Protein AF-A0A099KA81-F1 (afdb_monomer_lite)

Sequence (143 aa):
MAYQSEQELEDNLVAQLAKKVDGKQLFEKVNITDVESLRANLKQQLSKLNGFEISDNELKQIRNALAKGNVFDKAKILRDRLQINKDDGTAGYIRFIDSDVDKNHFQVTQQVTVEGRYKNRYDVTILVNGLPLVQIELKRRGL

pLDDT: mean 88.77, std 12.77, range [39.62, 98.44]

Secondary structure (DSSP, 8-state):
-----HHHHHHHHHHHHTSEETTEE-EEE----SHHHHHHHHHHHHHHHHTSPPPHHHHHHHHHHHHSS-HHHHHHHHHSEEEEE-TTSSEEEEESS-SSGGGSPEEEEE--EE-SSS-EE-SEEEEETTEEEEEE----TT-

InterPro domains:
  IPR007409 Restriction endonuclease, type I, HsdR, N-terminal [PF04313] (3-141)
  IPR051268 Type I restriction enzyme R subunit [PTHR30195] (1-141)

Organism: Colwellia psychrerythraea (NCBI:txid28229)

Structure (mmCIF, N/CA/C/O backbone):
data_AF-A0A099KA81-F1
#
_entry.id   AF-A0A099KA81-F1
#
loop_
_atom_site.group_PDB
_atom_site.id
_atom_site.type_symbol
_atom_site.label_atom_id
_atom_site.label_alt_id
_atom_site.label_comp_id
_atom_site.label_asym_id
_atom_site.label_entity_id
_atom_site.label_seq_id
_atom_site.pdbx_PDB_ins_code
_atom_site.Cartn_x
_atom_site.Cartn_y
_atom_site.Cartn_z
_atom_site.occupancy
_atom_site.B_iso_or_equiv
_atom_site.auth_seq_id
_atom_site.auth_comp_id
_atom_site.auth_asym_id
_atom_site.auth_atom_id
_atom_site.pdbx_PDB_model_num
ATOM 1 N N . MET A 1 1 ? 21.647 -6.076 -31.003 1.00 51.47 1 MET A N 1
ATOM 2 C CA . MET A 1 1 ? 20.514 -5.819 -30.089 1.00 51.47 1 MET A CA 1
ATOM 3 C C . MET A 1 1 ? 20.580 -4.358 -29.688 1.00 51.47 1 MET A C 1
ATOM 5 O O . MET A 1 1 ? 21.680 -3.907 -29.394 1.00 51.47 1 MET A O 1
ATOM 9 N N . ALA A 1 2 ? 19.477 -3.613 -29.763 1.00 56.16 2 ALA A N 1
ATOM 10 C CA . ALA A 1 2 ? 19.475 -2.211 -29.346 1.00 56.16 2 ALA A CA 1
ATOM 11 C C . ALA A 1 2 ? 19.718 -2.123 -27.831 1.00 56.16 2 ALA A C 1
ATOM 13 O O . ALA A 1 2 ? 19.183 -2.936 -27.076 1.00 56.16 2 ALA A O 1
ATOM 14 N N . TYR A 1 3 ? 20.564 -1.184 -27.409 1.00 60.78 3 TYR A N 1
ATOM 15 C CA . TYR A 1 3 ? 20.781 -0.873 -25.999 1.00 60.78 3 TYR A CA 1
ATOM 16 C C . TYR A 1 3 ? 19.455 -0.395 -25.405 1.00 60.78 3 TYR A C 1
ATOM 18 O O . TYR A 1 3 ? 18.889 0.569 -25.910 1.00 60.78 3 TYR A O 1
ATOM 26 N N . GLN A 1 4 ? 18.959 -1.087 -24.381 1.00 64.88 4 GLN A N 1
ATOM 27 C CA . GLN A 1 4 ? 17.780 -0.672 -23.630 1.00 64.88 4 GLN A CA 1
ATOM 28 C C . GLN A 1 4 ? 18.233 -0.246 -22.236 1.00 64.88 4 GLN A C 1
ATOM 30 O O . GLN A 1 4 ? 18.890 -1.017 -21.527 1.00 64.88 4 GLN A O 1
ATOM 35 N N . SER A 1 5 ? 17.920 0.986 -21.860 1.00 77.81 5 SER A N 1
ATOM 36 C CA . SER A 1 5 ? 18.193 1.499 -20.518 1.00 77.81 5 SER A CA 1
ATOM 37 C C . SER A 1 5 ? 17.254 0.872 -19.476 1.00 77.81 5 SER A C 1
ATOM 39 O O . SER A 1 5 ? 16.178 0.377 -19.805 1.00 77.81 5 SER A O 1
ATOM 41 N N . GLU A 1 6 ? 17.646 0.910 -18.199 1.00 80.25 6 GLU A N 1
ATOM 42 C CA . GLU A 1 6 ? 16.788 0.465 -17.081 1.00 80.25 6 GLU A CA 1
ATOM 43 C C . GLU A 1 6 ? 15.494 1.285 -17.034 1.00 80.25 6 GLU A C 1
ATOM 45 O O . GLU A 1 6 ? 14.416 0.720 -16.883 1.00 80.25 6 GLU A O 1
ATOM 50 N N . GLN A 1 7 ? 15.579 2.590 -17.321 1.00 82.19 7 GLN A N 1
ATOM 51 C CA . GLN A 1 7 ? 14.408 3.462 -17.396 1.00 82.19 7 GLN A CA 1
ATOM 52 C C . GLN A 1 7 ? 13.424 3.036 -18.492 1.00 82.19 7 GLN A C 1
ATOM 54 O O . GLN A 1 7 ? 12.219 3.010 -18.268 1.00 82.19 7 GLN A O 1
ATOM 59 N N . GLU A 1 8 ? 13.918 2.655 -19.670 1.00 85.56 8 GLU A N 1
ATOM 60 C CA . GLU A 1 8 ? 13.051 2.146 -20.736 1.00 85.56 8 GLU A CA 1
ATOM 61 C C . GLU A 1 8 ? 12.422 0.797 -20.363 1.00 85.56 8 GLU A C 1
ATOM 63 O O . GLU A 1 8 ? 11.310 0.506 -20.799 1.00 85.56 8 GLU A O 1
ATOM 68 N N . LEU A 1 9 ? 13.103 -0.053 -19.585 1.00 86.88 9 LEU A N 1
ATOM 69 C CA . LEU A 1 9 ? 12.511 -1.294 -19.069 1.00 86.88 9 LEU A CA 1
ATOM 70 C C . LEU A 1 9 ? 11.386 -0.993 -18.065 1.00 86.88 9 LEU A C 1
ATOM 72 O O . LEU A 1 9 ? 10.315 -1.593 -18.173 1.00 86.88 9 LEU A O 1
ATOM 76 N N . GLU A 1 10 ? 11.608 -0.053 -17.142 1.00 88.19 10 GLU A N 1
ATOM 77 C CA . GLU A 1 10 ? 10.606 0.423 -16.177 1.00 88.19 10 GLU A CA 1
ATOM 78 C C . GLU A 1 10 ? 9.361 0.958 -16.889 1.00 88.19 10 GLU A C 1
ATOM 80 O O . GLU A 1 10 ? 8.251 0.468 -16.662 1.00 88.19 10 GLU A O 1
ATOM 85 N N . ASP A 1 11 ? 9.550 1.915 -17.800 1.00 89.56 11 ASP A N 1
ATOM 86 C CA . ASP A 1 11 ? 8.458 2.600 -18.492 1.00 89.56 11 ASP A CA 1
ATOM 87 C C . ASP A 1 11 ? 7.604 1.610 -19.297 1.00 89.56 11 ASP A C 1
ATOM 89 O O . ASP A 1 11 ? 6.370 1.676 -19.280 1.00 89.56 11 ASP A O 1
ATOM 93 N N . ASN A 1 12 ? 8.254 0.646 -19.959 1.00 91.69 12 ASN A N 1
ATOM 94 C CA . ASN A 1 12 ? 7.571 -0.410 -20.698 1.00 91.69 12 ASN A CA 1
ATOM 95 C C . ASN A 1 12 ? 6.793 -1.354 -19.777 1.00 91.69 12 ASN A C 1
ATOM 97 O O . ASN A 1 12 ? 5.666 -1.724 -20.111 1.00 91.69 12 ASN A O 1
ATOM 101 N N . LEU A 1 13 ? 7.358 -1.742 -18.630 1.00 92.75 13 LEU A N 1
ATOM 102 C CA . LEU A 1 13 ? 6.669 -2.600 -17.666 1.00 92.75 13 LEU A CA 1
ATOM 103 C C . LEU A 1 13 ? 5.428 -1.902 -17.097 1.00 92.75 13 LEU A C 1
ATOM 105 O O . LEU A 1 13 ? 4.345 -2.491 -17.067 1.00 92.75 13 LEU A O 1
ATOM 109 N N . VAL A 1 14 ? 5.554 -0.633 -16.705 1.00 93.19 14 VAL A N 1
ATOM 110 C CA . VAL A 1 14 ? 4.427 0.160 -16.197 1.00 93.19 14 VAL A CA 1
ATOM 111 C C . VAL A 1 14 ? 3.350 0.333 -17.268 1.00 93.19 14 VAL A C 1
ATOM 113 O O . VAL A 1 14 ? 2.164 0.164 -16.975 1.00 93.19 14 VAL A O 1
ATOM 116 N N . ALA A 1 15 ? 3.733 0.611 -18.517 1.00 93.38 15 ALA A N 1
ATOM 117 C CA . ALA A 1 15 ? 2.788 0.712 -19.628 1.00 93.38 15 ALA A CA 1
ATOM 118 C C . ALA A 1 15 ? 2.057 -0.614 -19.901 1.00 93.38 15 ALA A C 1
ATOM 120 O O . ALA A 1 15 ? 0.858 -0.604 -20.184 1.00 93.38 15 ALA A O 1
ATOM 121 N N . GLN A 1 16 ? 2.751 -1.751 -19.793 1.00 94.25 16 GLN A N 1
ATOM 122 C CA . GLN A 1 16 ? 2.147 -3.075 -19.956 1.00 94.25 16 GLN A CA 1
ATOM 123 C C . GLN A 1 16 ? 1.149 -3.391 -18.840 1.00 94.25 16 GLN A C 1
ATOM 125 O O . GLN A 1 16 ? 0.037 -3.822 -19.141 1.00 94.25 16 GLN A O 1
ATOM 130 N N . LEU A 1 17 ? 1.502 -3.136 -17.577 1.00 94.62 17 LEU A N 1
ATOM 131 C CA . LEU A 1 17 ? 0.615 -3.368 -16.430 1.00 94.62 17 LEU A CA 1
ATOM 132 C C . LEU A 1 17 ? -0.628 -2.469 -16.470 1.00 94.62 17 LEU A C 1
ATOM 134 O O . LEU A 1 17 ? -1.733 -2.922 -16.175 1.00 94.62 17 LEU A O 1
ATOM 138 N N . ALA A 1 18 ? -0.466 -1.208 -16.875 1.00 94.06 18 ALA A N 1
ATOM 139 C CA . ALA A 1 18 ? -1.566 -0.249 -16.972 1.00 94.06 18 ALA A CA 1
ATOM 140 C C . ALA A 1 18 ? -2.467 -0.459 -18.204 1.00 94.06 18 ALA A C 1
ATOM 142 O O . ALA A 1 18 ? -3.500 0.207 -18.340 1.00 94.06 18 ALA A O 1
ATOM 143 N N . LYS A 1 19 ? -2.095 -1.360 -19.121 1.00 94.00 19 LYS A N 1
ATOM 144 C CA . LYS A 1 19 ? -2.877 -1.649 -20.322 1.00 94.00 19 LYS A CA 1
ATOM 145 C C . LYS A 1 19 ? -4.196 -2.328 -19.950 1.00 94.00 19 LYS A C 1
ATOM 147 O O . LYS A 1 19 ? -4.262 -3.172 -19.061 1.00 94.00 19 LYS A O 1
ATOM 152 N N . LYS A 1 20 ? -5.261 -1.993 -20.682 1.00 90.62 20 LYS A N 1
ATOM 153 C CA . LYS A 1 20 ? -6.539 -2.698 -20.557 1.00 90.62 20 LYS A CA 1
ATOM 154 C C . LYS A 1 20 ? -6.439 -4.105 -21.146 1.00 90.62 20 LYS A C 1
ATOM 156 O O . LYS A 1 20 ? -5.974 -4.267 -22.276 1.00 90.62 20 LYS A O 1
ATOM 161 N N . VAL A 1 21 ? -6.934 -5.086 -20.403 1.00 87.19 21 VAL A N 1
ATOM 162 C CA . VAL A 1 21 ? -7.117 -6.477 -20.835 1.00 87.19 21 VAL A CA 1
ATOM 163 C C . VAL A 1 21 ? -8.619 -6.746 -20.812 1.00 87.19 21 VAL A C 1
ATOM 165 O O . VAL A 1 21 ? -9.281 -6.437 -19.824 1.00 87.19 21 VAL A O 1
ATOM 168 N N . ASP A 1 22 ? -9.180 -7.201 -21.933 1.00 89.00 22 ASP A N 1
ATOM 169 C CA . ASP A 1 22 ? -10.625 -7.445 -22.096 1.00 89.00 22 ASP A CA 1
ATOM 170 C C . ASP A 1 22 ? -11.510 -6.249 -21.689 1.00 89.00 22 ASP A C 1
ATOM 172 O O . ASP A 1 22 ? -12.559 -6.378 -21.060 1.00 89.00 22 ASP A O 1
ATOM 176 N N . GLY A 1 23 ? -11.049 -5.036 -22.017 1.00 85.56 23 GLY A N 1
ATOM 177 C CA . GLY A 1 23 ? -11.736 -3.778 -21.705 1.00 85.56 23 GLY A CA 1
ATOM 178 C C . GLY A 1 23 ? -11.596 -3.298 -20.254 1.00 85.56 23 GLY A C 1
ATOM 179 O O . GLY A 1 23 ? -11.970 -2.159 -19.963 1.00 85.56 23 GLY A O 1
ATOM 180 N N . LYS A 1 24 ? -11.003 -4.100 -19.362 1.00 85.25 24 LYS A N 1
ATOM 181 C CA . LYS A 1 24 ? -10.786 -3.767 -17.949 1.00 85.25 24 LYS A CA 1
ATOM 182 C C . LYS A 1 24 ? -9.352 -3.308 -17.705 1.00 85.25 24 LYS A C 1
ATOM 184 O O . LYS A 1 24 ? -8.402 -3.894 -18.215 1.00 85.25 24 LYS A O 1
ATOM 189 N N . GLN A 1 25 ? -9.191 -2.248 -16.920 1.00 88.69 25 GLN A N 1
ATOM 190 C CA . GLN A 1 25 ? -7.883 -1.837 -16.415 1.00 88.69 25 GLN A CA 1
ATOM 191 C C . GLN A 1 25 ? -7.622 -2.576 -15.104 1.00 88.69 25 GLN A C 1
ATOM 193 O O . GLN A 1 25 ? -8.381 -2.401 -14.156 1.00 88.69 25 GLN A O 1
ATOM 198 N N . LEU A 1 26 ? -6.577 -3.406 -15.070 1.00 92.31 26 LEU A N 1
ATOM 199 C CA . LEU A 1 26 ? -6.223 -4.175 -13.875 1.00 92.31 26 LEU A CA 1
ATOM 200 C C . LEU A 1 26 ? -5.374 -3.350 -12.909 1.00 92.31 26 LEU A C 1
ATOM 202 O O . LEU A 1 26 ? -5.649 -3.359 -11.718 1.00 92.31 26 LEU A O 1
ATOM 206 N N . PHE A 1 27 ? -4.390 -2.606 -13.427 1.00 96.31 27 PHE A N 1
ATOM 207 C CA . PHE A 1 27 ? -3.536 -1.730 -12.629 1.00 96.31 27 PHE A CA 1
ATOM 208 C C . PHE A 1 27 ? -3.765 -0.266 -13.001 1.00 96.31 27 PHE A C 1
ATOM 210 O O . PHE A 1 27 ? -3.646 0.135 -14.163 1.00 96.31 27 PHE A O 1
ATOM 217 N N . GLU A 1 28 ? -4.053 0.557 -12.001 1.00 96.50 28 GLU A N 1
ATOM 218 C CA . GLU A 1 28 ? -4.025 2.010 -12.138 1.00 96.50 28 GLU A CA 1
ATOM 219 C C . GLU A 1 28 ? -2.574 2.503 -12.065 1.00 96.50 28 GLU A C 1
ATOM 221 O O . GLU A 1 28 ? -1.871 2.255 -11.085 1.00 96.50 28 GLU A O 1
ATOM 226 N N . LYS A 1 29 ? -2.107 3.232 -13.085 1.00 95.62 29 LYS A N 1
ATOM 227 C CA . LYS A 1 29 ? -0.827 3.940 -12.985 1.00 95.62 29 LYS A CA 1
ATOM 228 C C . LY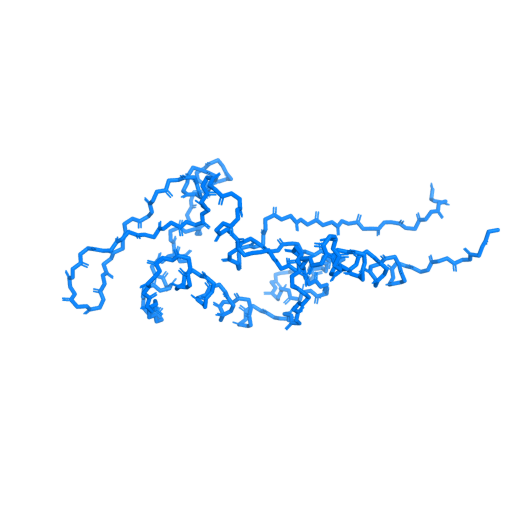S A 1 29 ? -1.005 5.152 -12.073 1.00 95.62 29 LYS A C 1
ATOM 230 O O . LYS A 1 29 ? -1.791 6.039 -12.395 1.00 95.62 29 LYS A O 1
ATOM 235 N N . VAL A 1 30 ? -0.234 5.217 -10.995 1.00 95.56 30 VAL A N 1
ATOM 236 C CA . VAL A 1 30 ? -0.223 6.353 -10.064 1.00 95.56 30 VAL A CA 1
ATOM 237 C C . VAL A 1 30 ? 1.166 6.965 -9.972 1.00 95.56 30 VAL A C 1
ATOM 239 O O . VAL A 1 30 ? 2.169 6.285 -10.172 1.00 95.56 30 VAL A O 1
ATOM 242 N N . ASN A 1 31 ? 1.218 8.265 -9.688 1.00 92.00 31 ASN A N 1
ATOM 243 C CA . ASN A 1 31 ? 2.465 8.987 -9.471 1.00 92.00 31 ASN A CA 1
ATOM 244 C C . ASN A 1 31 ? 2.660 9.218 -7.969 1.00 92.00 31 ASN A C 1
ATOM 246 O O . ASN A 1 31 ? 2.109 10.167 -7.414 1.00 92.00 31 ASN A O 1
ATOM 250 N N . ILE A 1 32 ? 3.394 8.320 -7.313 1.00 90.25 32 ILE A N 1
ATOM 251 C CA . ILE A 1 32 ? 3.713 8.407 -5.883 1.00 90.25 32 ILE A CA 1
ATOM 252 C C . ILE A 1 32 ? 5.222 8.568 -5.761 1.00 90.25 32 ILE A C 1
ATOM 254 O O . ILE A 1 32 ? 5.978 7.640 -6.036 1.00 90.25 32 ILE A O 1
ATOM 258 N N . THR A 1 33 ? 5.659 9.761 -5.373 1.00 84.81 33 THR A N 1
ATOM 259 C CA . THR A 1 33 ? 7.077 10.147 -5.387 1.00 84.81 33 THR A CA 1
ATOM 260 C C . THR A 1 33 ? 7.724 10.125 -4.010 1.00 84.81 33 THR A C 1
ATOM 262 O O . THR A 1 33 ? 8.949 10.061 -3.913 1.00 84.81 33 THR A O 1
ATOM 265 N N . ASP A 1 34 ? 6.920 10.145 -2.948 1.00 85.19 34 ASP A N 1
ATOM 266 C CA . ASP A 1 34 ? 7.384 10.321 -1.575 1.00 85.19 34 ASP A CA 1
ATOM 267 C C . ASP A 1 34 ? 6.518 9.558 -0.558 1.00 85.19 34 ASP A C 1
ATOM 269 O O . ASP A 1 34 ? 5.504 8.922 -0.862 1.00 85.19 34 ASP A O 1
ATOM 273 N N . VAL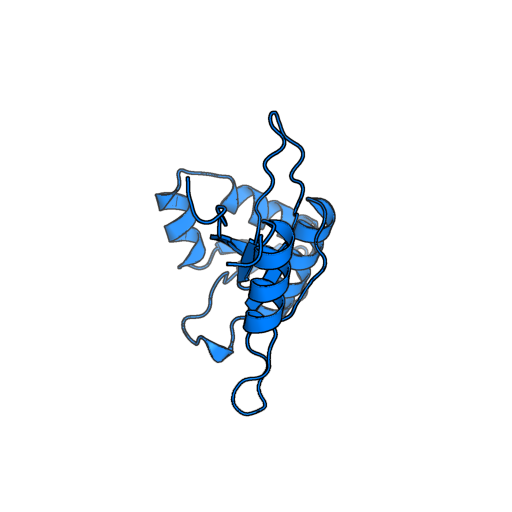 A 1 35 ? 6.947 9.603 0.700 1.00 87.00 35 VAL A N 1
ATOM 274 C CA . VAL A 1 35 ? 6.282 8.899 1.799 1.00 87.00 35 VAL A CA 1
ATOM 275 C C . VAL A 1 35 ? 4.924 9.523 2.149 1.00 87.00 35 VAL A C 1
ATOM 277 O O . VAL A 1 35 ? 4.050 8.818 2.658 1.00 87.00 35 VAL A O 1
ATOM 280 N N . GLU A 1 36 ? 4.722 10.819 1.912 1.00 91.38 36 GLU A N 1
ATOM 281 C CA . GLU A 1 36 ? 3.460 11.495 2.234 1.00 91.38 36 GLU A CA 1
ATOM 282 C C . GLU A 1 36 ? 2.362 11.126 1.240 1.00 91.38 36 GLU A C 1
ATOM 284 O O . GLU A 1 36 ? 1.287 10.689 1.655 1.00 91.38 36 GLU A O 1
ATOM 289 N N . SER A 1 37 ? 2.664 11.174 -0.055 1.00 92.81 37 SER A N 1
ATOM 290 C CA . SER A 1 37 ? 1.804 10.686 -1.135 1.00 92.81 37 SER A CA 1
ATOM 291 C C . SER A 1 37 ? 1.487 9.197 -0.979 1.00 92.81 37 SER A C 1
ATOM 293 O O . SER A 1 37 ? 0.331 8.802 -1.147 1.00 92.81 37 SER A O 1
ATOM 295 N N . LEU A 1 38 ? 2.446 8.371 -0.538 1.00 92.50 38 LEU A N 1
ATOM 296 C CA . LEU A 1 38 ? 2.183 6.962 -0.224 1.00 92.50 38 LEU A CA 1
ATOM 297 C C . LEU A 1 38 ? 1.186 6.803 0.938 1.00 92.50 38 LEU A C 1
ATOM 299 O O . LEU A 1 38 ? 0.298 5.953 0.878 1.00 92.50 38 LEU A O 1
ATOM 303 N N . ARG A 1 39 ? 1.301 7.622 1.992 1.00 94.62 39 ARG A N 1
ATOM 304 C CA . ARG A 1 39 ? 0.366 7.606 3.135 1.00 94.62 39 ARG A CA 1
ATOM 305 C C . ARG A 1 39 ? -1.024 8.094 2.744 1.00 94.62 39 ARG A C 1
ATOM 307 O O . ARG A 1 39 ? -2.003 7.491 3.178 1.00 94.62 39 ARG A O 1
ATOM 314 N N . ALA A 1 40 ? -1.107 9.154 1.945 1.00 96.50 40 ALA A N 1
ATOM 315 C CA . ALA A 1 40 ? -2.371 9.684 1.448 1.00 96.50 40 ALA A CA 1
ATOM 316 C C . ALA A 1 40 ? -3.092 8.645 0.578 1.00 96.50 40 ALA A C 1
ATOM 318 O O . ALA A 1 40 ? -4.272 8.370 0.796 1.00 96.50 40 ALA A O 1
ATOM 319 N N . ASN A 1 41 ? -2.358 7.989 -0.325 1.00 97.62 41 ASN A N 1
ATOM 320 C CA . ASN A 1 41 ? -2.899 6.906 -1.136 1.00 97.62 41 ASN A CA 1
ATOM 321 C C . ASN A 1 41 ? -3.341 5.713 -0.271 1.00 97.62 41 ASN A C 1
ATOM 323 O O . ASN A 1 41 ? -4.453 5.224 -0.438 1.00 97.62 41 ASN A O 1
ATOM 327 N N . LEU A 1 42 ? -2.533 5.284 0.708 1.00 97.81 42 LEU A N 1
ATOM 328 C CA . LEU A 1 42 ? -2.918 4.217 1.640 1.00 97.81 42 LEU A CA 1
ATOM 329 C C . LEU A 1 42 ? -4.236 4.531 2.361 1.00 97.81 42 LEU A C 1
ATOM 331 O O . LEU A 1 42 ? -5.114 3.674 2.423 1.00 97.81 42 LEU A O 1
ATOM 335 N N . LYS A 1 43 ? -4.387 5.754 2.881 1.00 98.19 43 LYS A N 1
ATOM 336 C CA . LYS A 1 43 ? -5.617 6.211 3.541 1.00 98.19 43 LYS A CA 1
ATOM 337 C C . LYS A 1 43 ? -6.812 6.089 2.600 1.00 98.19 43 LYS A C 1
ATOM 339 O O . LYS A 1 43 ? -7.773 5.410 2.936 1.00 98.19 43 LYS A O 1
ATOM 344 N N . GLN A 1 44 ? -6.711 6.669 1.405 1.00 98.31 44 GLN A N 1
ATOM 345 C CA . GLN A 1 44 ? -7.784 6.660 0.411 1.00 98.31 44 GLN A CA 1
ATOM 346 C C . GLN A 1 44 ? -8.194 5.237 0.006 1.00 98.31 44 GLN A C 1
ATOM 348 O O . GLN A 1 44 ? -9.383 4.917 -0.033 1.00 98.31 44 GLN A O 1
ATOM 353 N N . GLN A 1 45 ? -7.224 4.369 -0.291 1.00 98.44 45 GLN A N 1
ATOM 354 C CA . GLN A 1 45 ? -7.518 3.018 -0.767 1.00 98.44 45 GLN A CA 1
ATOM 355 C C . GLN A 1 45 ? -8.064 2.115 0.344 1.00 98.44 45 GLN A C 1
ATOM 357 O O . GLN A 1 45 ? -8.976 1.325 0.094 1.00 98.44 45 GLN A O 1
ATOM 362 N N . LEU A 1 46 ? -7.575 2.254 1.582 1.00 98.12 46 LEU A N 1
ATOM 363 C CA . LEU A 1 46 ? -8.153 1.534 2.716 1.00 98.12 46 LEU A CA 1
ATOM 364 C C . LEU A 1 46 ? -9.553 2.047 3.065 1.00 98.12 46 LEU A C 1
ATOM 366 O O . LEU A 1 46 ? -10.411 1.213 3.363 1.00 98.12 46 LEU A O 1
ATOM 370 N N . SER A 1 47 ? -9.816 3.358 2.975 1.00 97.88 47 SER A N 1
ATOM 371 C CA . SER A 1 47 ? -11.171 3.905 3.132 1.00 97.88 47 SER A CA 1
ATOM 372 C C . SER A 1 47 ? -12.129 3.271 2.121 1.00 97.88 47 SER A C 1
ATOM 374 O O . SER A 1 47 ? -13.183 2.748 2.487 1.00 97.88 47 SER A O 1
ATOM 376 N N . LYS A 1 48 ? -11.719 3.229 0.843 1.00 97.81 48 LYS A N 1
ATOM 377 C CA . LYS A 1 48 ? -12.491 2.628 -0.255 1.00 97.81 48 LYS A CA 1
ATOM 378 C C . LYS A 1 48 ? -12.783 1.146 -0.011 1.00 97.81 48 LYS A C 1
ATOM 380 O O . LYS A 1 48 ? -13.930 0.730 -0.144 1.00 97.81 48 LYS A O 1
ATOM 385 N N . LEU A 1 49 ? -11.772 0.360 0.363 1.00 98.00 49 LEU A N 1
ATOM 386 C CA . LEU A 1 49 ? -11.929 -1.075 0.618 1.00 98.00 49 LEU A CA 1
ATOM 387 C C . LEU A 1 49 ? -12.871 -1.360 1.798 1.00 98.00 49 LEU A C 1
ATOM 389 O O . LEU A 1 49 ? -13.637 -2.321 1.764 1.00 98.00 49 LEU A O 1
ATOM 393 N N . ASN A 1 50 ? -12.789 -0.552 2.857 1.00 97.00 50 ASN A N 1
ATOM 394 C CA . ASN A 1 50 ? -13.529 -0.785 4.096 1.00 97.00 50 ASN A CA 1
ATOM 395 C C . ASN A 1 50 ? -14.900 -0.093 4.133 1.00 97.00 50 ASN A C 1
ATOM 397 O O . ASN A 1 50 ? -15.691 -0.373 5.033 1.00 97.00 50 ASN A O 1
ATOM 401 N N . GLY A 1 51 ? -15.202 0.768 3.158 1.00 96.00 51 GLY A N 1
ATOM 402 C CA . GLY A 1 51 ? -16.503 1.422 3.015 1.00 96.00 51 GLY A CA 1
ATOM 403 C C . GLY A 1 51 ? -16.757 2.548 4.019 1.00 96.00 51 GLY A C 1
ATOM 404 O O . GLY A 1 51 ? -17.914 2.866 4.287 1.00 96.00 51 GLY A O 1
ATOM 405 N N . PHE A 1 52 ? -15.708 3.135 4.597 1.00 94.44 52 PHE A N 1
ATOM 406 C CA . PHE A 1 52 ? -15.812 4.309 5.464 1.00 94.44 52 PHE A CA 1
ATOM 407 C C . PHE A 1 52 ? -14.552 5.168 5.376 1.00 94.44 52 PHE A C 1
ATOM 409 O O . PHE A 1 52 ? -13.478 4.664 5.059 1.00 94.44 52 PHE A O 1
ATOM 416 N N . GLU A 1 53 ? -14.679 6.457 5.679 1.00 95.69 53 GLU A N 1
ATOM 417 C CA . GLU A 1 53 ? -13.539 7.372 5.688 1.00 95.69 53 GLU A CA 1
ATOM 418 C C . GLU A 1 53 ? -12.659 7.149 6.917 1.00 95.69 53 GLU A C 1
ATOM 420 O O . GLU A 1 53 ? -13.110 7.313 8.048 1.00 95.69 53 GLU A O 1
ATOM 425 N N . ILE A 1 54 ? -11.400 6.785 6.681 1.00 97.38 54 ILE A N 1
ATOM 426 C CA . ILE A 1 54 ? -10.372 6.652 7.712 1.00 97.38 54 ILE A CA 1
ATOM 427 C C . ILE A 1 54 ? -9.825 8.039 8.038 1.00 97.38 54 ILE A C 1
ATOM 429 O O . ILE A 1 54 ? -9.414 8.766 7.133 1.00 97.38 54 ILE A O 1
ATOM 433 N N . SER A 1 55 ? -9.756 8.409 9.312 1.00 97.31 55 SER A N 1
ATOM 434 C CA . SER A 1 55 ? -9.152 9.674 9.748 1.00 97.31 55 SER A CA 1
ATOM 435 C C . SER A 1 55 ? -7.621 9.607 9.850 1.00 97.31 55 SER A C 1
ATOM 437 O O . SER A 1 55 ? -7.008 8.544 9.744 1.00 97.31 55 SER A O 1
ATOM 439 N N . ASP A 1 56 ? -6.949 10.741 10.076 1.00 97.06 56 ASP A N 1
ATOM 440 C CA . ASP A 1 56 ? -5.488 10.744 10.269 1.00 97.06 56 ASP A CA 1
ATOM 441 C C . ASP A 1 56 ? -5.064 10.047 11.574 1.00 97.06 56 ASP A C 1
ATOM 443 O O . ASP A 1 56 ? -4.004 9.410 11.631 1.00 97.06 56 ASP A O 1
ATOM 447 N N . ASN A 1 57 ? -5.906 10.108 12.610 1.00 96.94 57 ASN A N 1
ATOM 448 C CA . ASN A 1 57 ? -5.674 9.419 13.880 1.00 96.94 57 ASN A CA 1
ATOM 449 C C . ASN A 1 57 ? -5.818 7.905 13.722 1.00 96.94 57 ASN A C 1
ATOM 451 O O . ASN A 1 57 ? -4.972 7.139 14.194 1.00 96.94 57 ASN A O 1
ATOM 455 N N . GLU A 1 58 ? -6.854 7.466 13.015 1.00 97.75 58 GLU A N 1
ATOM 456 C CA . GLU A 1 58 ? -7.077 6.061 12.680 1.00 97.75 58 GLU A CA 1
ATOM 457 C C . GLU A 1 58 ? -5.960 5.532 11.769 1.00 97.75 58 GLU A C 1
ATOM 459 O O . GLU A 1 58 ? -5.372 4.484 12.051 1.00 97.75 58 GLU A O 1
ATOM 464 N N . LEU A 1 59 ? -5.552 6.298 10.751 1.00 97.62 59 LEU A N 1
ATOM 465 C CA . LEU A 1 59 ? -4.414 5.955 9.893 1.00 97.62 59 LEU A CA 1
ATOM 466 C C . LEU A 1 59 ? -3.118 5.804 10.700 1.00 97.62 59 LEU A C 1
ATOM 468 O O . LEU A 1 59 ? -2.320 4.898 10.440 1.00 97.62 59 LEU A O 1
ATOM 472 N N . LYS A 1 60 ? -2.886 6.664 11.697 1.00 96.94 60 LYS A N 1
ATOM 473 C CA . LYS A 1 60 ? -1.730 6.551 12.596 1.00 96.94 60 LYS A CA 1
ATOM 474 C C . LYS A 1 60 ? -1.770 5.245 13.394 1.00 96.94 60 LYS A C 1
ATOM 476 O O . LYS A 1 60 ? -0.733 4.587 13.501 1.00 96.94 60 LYS A O 1
ATOM 481 N N . GLN A 1 61 ? -2.934 4.837 13.908 1.00 96.94 61 GLN A N 1
ATOM 482 C CA . GLN A 1 61 ? -3.103 3.542 14.584 1.00 96.94 61 GLN A CA 1
ATOM 483 C C . GLN A 1 61 ? -2.784 2.373 13.641 1.00 96.94 61 GLN A C 1
ATOM 485 O O . GLN A 1 61 ? -1.981 1.504 13.993 1.00 96.94 61 GLN A O 1
ATOM 490 N N . ILE A 1 62 ? -3.332 2.401 12.422 1.00 96.94 62 ILE A N 1
ATOM 491 C CA . ILE A 1 62 ? -3.093 1.394 11.378 1.00 96.94 62 ILE A CA 1
ATOM 492 C C . ILE A 1 62 ? -1.596 1.269 11.076 1.00 96.94 62 ILE A C 1
ATOM 494 O O . ILE A 1 62 ? -1.023 0.180 11.130 1.00 96.94 62 ILE A O 1
ATOM 498 N N . ARG A 1 63 ? -0.927 2.395 10.816 1.00 95.56 63 ARG A N 1
ATOM 499 C CA . ARG A 1 63 ? 0.511 2.429 10.515 1.00 95.56 63 ARG A CA 1
ATOM 500 C C . ARG A 1 63 ? 1.359 1.916 11.672 1.00 95.56 63 ARG A C 1
ATOM 502 O O . ARG A 1 63 ? 2.322 1.190 11.440 1.00 95.56 63 ARG A O 1
ATOM 509 N N . ASN A 1 64 ? 1.005 2.263 12.907 1.00 95.19 64 ASN A N 1
ATOM 510 C CA . ASN A 1 64 ? 1.705 1.771 14.091 1.00 95.19 64 ASN A CA 1
ATOM 511 C C . ASN A 1 64 ? 1.566 0.252 14.241 1.00 95.19 64 ASN A C 1
ATOM 513 O O . ASN A 1 64 ? 2.527 -0.404 14.638 1.00 95.19 64 ASN A O 1
ATOM 517 N N . ALA A 1 65 ? 0.405 -0.317 13.911 1.00 94.50 65 ALA A N 1
ATOM 518 C CA . ALA A 1 65 ? 0.218 -1.764 13.897 1.00 94.50 65 ALA A CA 1
ATOM 519 C C . ALA A 1 65 ? 1.074 -2.432 12.809 1.00 94.50 65 ALA A C 1
ATOM 521 O O . ALA A 1 65 ? 1.803 -3.374 13.107 1.00 94.50 65 ALA A O 1
ATOM 522 N N . LEU A 1 66 ? 1.071 -1.888 11.587 1.00 93.00 66 LEU A N 1
ATOM 523 C CA . LEU A 1 66 ? 1.893 -2.387 10.476 1.00 93.00 66 LEU A CA 1
ATOM 524 C C . LEU A 1 66 ? 3.402 -2.231 10.724 1.00 93.00 66 LEU A C 1
ATOM 526 O O . LEU A 1 66 ? 4.195 -2.989 10.169 1.00 93.00 66 LEU A O 1
ATOM 530 N N . ALA A 1 67 ? 3.828 -1.268 11.545 1.00 91.44 67 ALA A N 1
ATOM 531 C CA . ALA A 1 67 ? 5.233 -1.052 11.889 1.00 91.44 67 ALA A CA 1
ATOM 532 C C . ALA A 1 67 ? 5.772 -2.078 12.900 1.00 91.44 67 ALA A C 1
A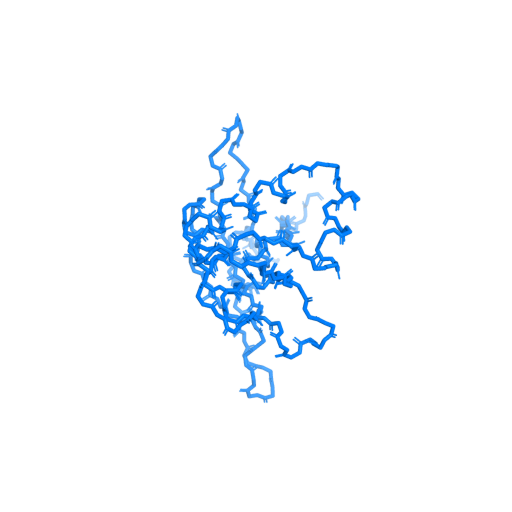TOM 534 O O . ALA A 1 67 ? 6.963 -2.390 12.863 1.00 91.44 67 ALA A O 1
ATOM 535 N N . LYS A 1 68 ? 4.912 -2.647 13.751 1.00 90.94 68 LYS A N 1
ATOM 536 C CA . LYS A 1 68 ? 5.292 -3.640 14.766 1.00 90.94 68 LYS A CA 1
ATOM 537 C C . LYS A 1 68 ? 5.618 -5.004 14.146 1.00 90.94 68 LYS A C 1
ATOM 539 O O . LYS A 1 68 ? 5.217 -5.303 13.022 1.00 90.94 68 LYS A O 1
ATOM 544 N N . GLY A 1 69 ? 6.340 -5.817 14.918 1.00 92.12 69 GLY A N 1
ATOM 545 C CA . GLY A 1 69 ? 6.639 -7.209 14.591 1.00 92.12 69 GLY A CA 1
ATOM 546 C C . GLY A 1 69 ? 7.644 -7.402 13.455 1.00 92.12 69 GLY A C 1
ATOM 547 O O . GLY A 1 69 ? 8.132 -6.452 12.833 1.00 92.12 69 GLY A O 1
ATOM 548 N N . ASN A 1 70 ? 7.964 -8.665 13.203 1.00 94.06 70 ASN A N 1
ATOM 549 C CA . ASN A 1 70 ? 8.801 -9.093 12.087 1.00 94.06 70 ASN A CA 1
ATOM 550 C C . ASN A 1 70 ? 7.967 -9.255 10.796 1.00 94.06 70 ASN A C 1
ATOM 552 O O . ASN A 1 70 ? 6.776 -8.945 10.749 1.00 94.06 70 ASN A O 1
ATOM 556 N N . VAL A 1 71 ? 8.593 -9.738 9.720 1.00 93.06 71 VAL A N 1
ATOM 557 C CA . VAL A 1 71 ? 7.920 -9.939 8.425 1.00 93.06 71 VAL A CA 1
ATOM 558 C C . VAL A 1 71 ? 6.735 -10.916 8.502 1.00 93.06 71 VAL A C 1
ATOM 560 O O . VAL A 1 71 ? 5.721 -10.694 7.843 1.00 93.06 71 VAL A O 1
ATOM 563 N N . PHE A 1 72 ? 6.814 -11.952 9.341 1.00 94.50 72 PHE A N 1
ATOM 564 C CA . PHE A 1 72 ? 5.739 -12.930 9.520 1.00 94.50 72 PHE A CA 1
ATOM 565 C C . PHE A 1 72 ? 4.553 -12.335 10.280 1.00 94.50 72 PHE A C 1
ATOM 567 O O . PHE A 1 72 ? 3.406 -12.555 9.886 1.00 94.50 72 PHE A O 1
ATOM 574 N N . ASP A 1 73 ? 4.817 -11.530 11.313 1.00 93.44 73 ASP A N 1
ATOM 575 C CA . ASP A 1 73 ? 3.776 -10.815 12.060 1.00 93.44 73 ASP A CA 1
ATOM 576 C C . ASP A 1 73 ? 3.012 -9.860 11.138 1.00 93.44 73 ASP A C 1
ATOM 578 O O . ASP A 1 73 ? 1.780 -9.860 11.106 1.00 93.44 73 ASP A O 1
ATOM 582 N N . LYS A 1 74 ? 3.745 -9.103 10.314 1.00 93.56 74 LYS A N 1
ATOM 583 C CA . LYS A 1 74 ? 3.163 -8.209 9.305 1.00 93.56 74 LYS A CA 1
ATOM 584 C C . LYS A 1 74 ? 2.316 -8.993 8.304 1.00 93.56 74 LYS A C 1
ATOM 586 O O . LYS A 1 74 ? 1.174 -8.622 8.053 1.00 93.56 74 LYS A O 1
ATOM 591 N N . ALA A 1 75 ? 2.823 -10.113 7.787 1.00 93.69 75 ALA A N 1
ATOM 592 C CA . ALA A 1 75 ? 2.078 -10.967 6.864 1.00 93.69 75 ALA A CA 1
ATOM 593 C C . ALA A 1 75 ? 0.812 -11.578 7.491 1.00 93.69 75 ALA A C 1
ATOM 595 O O . ALA A 1 75 ? -0.147 -11.865 6.773 1.00 93.69 75 ALA A O 1
ATOM 596 N N . LYS A 1 76 ? 0.790 -11.808 8.810 1.00 93.44 76 LYS A N 1
ATOM 597 C CA . LYS A 1 76 ? -0.418 -12.226 9.532 1.00 93.44 76 LYS A CA 1
ATOM 598 C C . LYS A 1 76 ? -1.425 -11.079 9.626 1.00 93.44 76 LYS A C 1
ATOM 600 O O . LYS A 1 76 ? -2.568 -11.263 9.224 1.00 93.44 76 LYS A O 1
ATOM 605 N N . ILE A 1 77 ? -0.984 -9.889 10.041 1.00 93.69 77 ILE A N 1
ATOM 606 C CA . ILE A 1 77 ? -1.834 -8.687 10.114 1.00 93.69 77 ILE A CA 1
ATOM 607 C C . ILE A 1 77 ? -2.497 -8.390 8.764 1.00 93.69 77 ILE A C 1
ATOM 609 O O . ILE A 1 77 ? -3.684 -8.092 8.730 1.00 93.69 77 ILE A O 1
ATOM 613 N N . LEU A 1 78 ? -1.757 -8.505 7.656 1.00 95.75 78 LEU A N 1
ATOM 614 C CA . LEU A 1 78 ? -2.284 -8.236 6.313 1.00 95.75 78 LEU A CA 1
ATOM 615 C C . LEU A 1 78 ? -3.385 -9.211 5.864 1.00 95.75 78 LEU A C 1
ATOM 617 O O . LEU A 1 78 ? -4.207 -8.844 5.025 1.00 95.75 78 LEU A O 1
ATOM 621 N N . ARG A 1 79 ? -3.396 -10.441 6.393 1.00 94.19 79 ARG A N 1
ATOM 622 C CA . ARG A 1 79 ? -4.413 -11.464 6.088 1.00 94.19 79 ARG A CA 1
ATOM 623 C C . ARG A 1 79 ? -5.609 -11.414 7.039 1.00 94.19 79 ARG A C 1
ATOM 625 O O . ARG A 1 79 ? -6.698 -11.834 6.656 1.00 94.19 79 ARG A O 1
ATOM 632 N N . ASP A 1 80 ? -5.401 -10.905 8.248 1.00 93.94 80 ASP A N 1
ATOM 633 C CA . ASP A 1 80 ? -6.428 -10.764 9.274 1.00 93.94 80 ASP A CA 1
ATOM 634 C C . ASP A 1 80 ? -7.099 -9.375 9.219 1.00 93.94 80 ASP A C 1
ATOM 636 O O . ASP A 1 80 ? -6.853 -8.551 8.334 1.00 93.94 80 ASP A O 1
ATOM 640 N N . ARG A 1 81 ? -8.000 -9.113 10.173 1.00 94.12 81 ARG A N 1
ATOM 641 C CA . ARG A 1 81 ? -8.566 -7.779 10.400 1.00 94.12 81 ARG A CA 1
ATOM 642 C C . ARG A 1 81 ? -7.851 -7.107 11.562 1.00 94.12 81 ARG A C 1
ATOM 644 O O . ARG A 1 81 ? -7.693 -7.708 12.623 1.00 94.12 81 ARG A O 1
ATOM 651 N N . LEU A 1 82 ? -7.483 -5.844 11.388 1.00 96.31 82 LEU A N 1
ATOM 652 C CA . LEU A 1 82 ? -6.944 -5.021 12.463 1.00 96.31 82 LEU A CA 1
ATOM 653 C C . LEU A 1 82 ? -8.077 -4.277 13.164 1.00 96.31 82 LEU A C 1
ATOM 655 O O . LEU A 1 82 ? -8.766 -3.474 12.541 1.00 96.31 82 LEU A O 1
ATOM 659 N N . GLN A 1 83 ? -8.241 -4.503 14.463 1.00 96.69 83 GLN A N 1
ATOM 660 C CA . GLN A 1 83 ? -9.117 -3.670 15.277 1.00 96.69 83 GLN A CA 1
ATOM 661 C C . GLN A 1 83 ? -8.471 -2.295 15.513 1.00 96.69 83 GLN A C 1
ATOM 663 O O . GLN A 1 83 ? -7.294 -2.212 15.869 1.00 96.69 83 GLN A O 1
ATOM 668 N N . ILE A 1 84 ? -9.249 -1.230 15.336 1.00 96.62 84 ILE A N 1
ATOM 669 C CA . ILE A 1 84 ? -8.873 0.157 15.628 1.00 96.62 84 ILE A CA 1
ATOM 670 C C . ILE A 1 84 ? -9.929 0.805 16.522 1.00 96.62 84 ILE A C 1
ATOM 672 O O . ILE A 1 84 ? -11.088 0.387 16.517 1.00 96.62 84 ILE A O 1
ATOM 676 N N . ASN A 1 85 ? -9.546 1.847 17.253 1.00 96.75 85 ASN A N 1
ATOM 677 C CA . ASN A 1 85 ? -10.515 2.724 17.904 1.00 96.75 85 ASN A CA 1
ATOM 678 C C . ASN A 1 85 ? -10.847 3.857 16.937 1.00 96.75 85 ASN A C 1
ATOM 680 O O . ASN A 1 85 ? -9.935 4.577 16.519 1.00 96.75 85 ASN A O 1
ATOM 684 N N . LYS A 1 86 ? -12.120 3.980 16.567 1.00 94.75 86 LYS A N 1
ATOM 685 C CA . LYS A 1 86 ? -12.598 5.073 15.728 1.00 94.75 86 LYS A CA 1
ATOM 686 C C . LYS A 1 86 ? -12.643 6.377 16.509 1.00 94.75 86 LYS A C 1
ATOM 688 O O . LYS A 1 86 ? -12.698 6.371 17.742 1.00 94.75 86 LYS A O 1
ATOM 693 N N . ASP A 1 87 ? -12.664 7.492 15.791 1.00 93.12 87 ASP A N 1
ATOM 694 C CA . ASP A 1 87 ? -12.722 8.820 16.416 1.00 93.12 87 ASP A CA 1
ATOM 695 C C . ASP A 1 87 ? -14.022 9.060 17.211 1.00 93.12 87 ASP A C 1
ATOM 697 O O . ASP A 1 87 ? -14.036 9.857 18.147 1.00 93.12 87 ASP A O 1
ATOM 701 N N . ASP A 1 88 ? -15.099 8.332 16.896 1.00 92.75 88 ASP A N 1
ATOM 702 C CA . ASP A 1 88 ? -16.368 8.346 17.642 1.00 92.75 88 ASP A CA 1
ATOM 703 C C . ASP A 1 88 ? -16.348 7.487 18.927 1.00 92.75 88 ASP A C 1
ATOM 705 O O . ASP A 1 88 ? -17.353 7.391 19.633 1.00 92.75 88 ASP A O 1
ATOM 709 N N . GLY A 1 89 ? -15.212 6.856 19.241 1.00 92.56 89 GLY A N 1
ATOM 710 C CA . GLY A 1 89 ? -15.028 5.983 20.399 1.00 92.56 89 GLY A CA 1
ATOM 711 C C . GLY A 1 8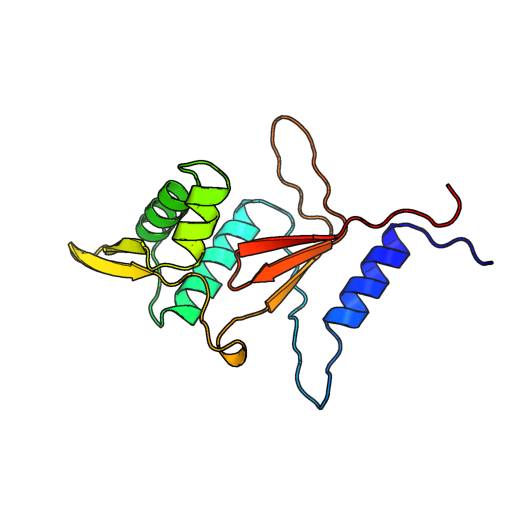9 ? -15.484 4.536 20.191 1.00 92.56 89 GLY A C 1
ATOM 712 O O . GLY A 1 89 ? -15.303 3.713 21.092 1.00 92.56 89 GLY A O 1
ATOM 713 N N . THR A 1 90 ? -16.044 4.186 19.031 1.00 94.81 90 THR A N 1
ATOM 714 C CA . THR A 1 90 ? -16.435 2.805 18.716 1.00 94.81 90 THR A CA 1
ATOM 715 C C . THR A 1 90 ? -15.256 1.975 18.199 1.00 94.81 90 THR A C 1
ATOM 717 O O . THR A 1 90 ? -14.227 2.491 17.761 1.00 94.81 90 THR A O 1
ATOM 720 N N . ALA A 1 91 ? -15.392 0.648 18.239 1.00 95.31 91 ALA A N 1
ATOM 721 C CA . ALA A 1 91 ? -14.411 -0.245 17.632 1.00 95.31 91 ALA A CA 1
ATOM 722 C C . ALA A 1 91 ? -14.652 -0.366 16.117 1.00 95.31 91 ALA A C 1
ATOM 724 O O . ALA A 1 91 ? -15.743 -0.720 15.669 1.00 95.31 91 ALA A O 1
ATOM 725 N N . GLY A 1 92 ? -13.608 -0.123 15.328 1.00 94.69 92 GLY A N 1
ATOM 726 C CA . GLY A 1 92 ? -13.563 -0.387 13.893 1.00 94.69 92 GLY A CA 1
ATOM 727 C C . GLY A 1 92 ? -12.703 -1.606 13.569 1.00 94.69 92 GLY A C 1
ATOM 728 O O . GLY A 1 92 ? -11.821 -1.977 14.339 1.00 94.69 92 GLY A O 1
ATOM 729 N N . TYR A 1 93 ? -12.932 -2.208 12.403 1.00 96.44 93 TYR A N 1
ATOM 730 C CA . TYR A 1 93 ? -12.093 -3.286 11.882 1.00 96.44 93 TYR A CA 1
ATOM 731 C C . TYR A 1 93 ? -11.634 -2.944 10.474 1.00 96.44 93 TYR A C 1
ATOM 733 O O . TYR A 1 93 ? -12.457 -2.744 9.584 1.00 96.44 93 TYR A O 1
ATOM 741 N N . ILE A 1 94 ? -10.321 -2.917 10.287 1.00 97.62 94 ILE A N 1
ATOM 742 C CA . ILE A 1 94 ? -9.668 -2.649 9.014 1.00 97.62 94 ILE A CA 1
ATOM 743 C C . ILE A 1 94 ? -9.275 -3.971 8.377 1.00 97.62 94 ILE A C 1
ATOM 745 O O . ILE A 1 94 ? -8.522 -4.764 8.947 1.00 97.62 94 ILE A O 1
ATOM 749 N N . ARG A 1 95 ? -9.779 -4.190 7.171 1.00 97.44 95 ARG A N 1
ATOM 750 C CA . ARG A 1 95 ? -9.270 -5.167 6.220 1.00 97.44 95 ARG A CA 1
ATOM 751 C C . ARG A 1 95 ? -8.202 -4.498 5.358 1.00 97.44 95 ARG A C 1
ATOM 753 O O . ARG A 1 95 ? -8.393 -3.369 4.911 1.00 97.44 95 ARG A O 1
ATOM 760 N N . PHE A 1 96 ? -7.108 -5.212 5.107 1.00 97.88 96 PHE A N 1
ATOM 761 C CA . PHE A 1 96 ? -6.034 -4.759 4.216 1.00 97.88 96 PHE A CA 1
ATOM 762 C C . PHE A 1 96 ? -6.126 -5.360 2.817 1.00 97.88 96 PHE A C 1
ATOM 764 O O . PHE A 1 96 ? -5.834 -4.685 1.834 1.00 97.88 96 PHE A O 1
ATOM 771 N N . ILE A 1 97 ? -6.519 -6.632 2.736 1.00 97.25 97 ILE A N 1
ATOM 772 C CA . ILE A 1 97 ? -6.650 -7.397 1.497 1.00 97.25 97 ILE A CA 1
ATOM 773 C C . ILE A 1 97 ? -7.960 -8.187 1.574 1.00 97.25 97 ILE A C 1
ATOM 775 O O . ILE A 1 97 ? -8.284 -8.783 2.609 1.00 97.25 97 ILE A O 1
ATOM 779 N N . ASP A 1 98 ? -8.744 -8.163 0.501 1.00 96.31 98 ASP A N 1
ATOM 780 C CA . ASP A 1 98 ? -9.917 -9.022 0.357 1.00 96.31 98 ASP A CA 1
ATOM 781 C C . ASP A 1 98 ? -9.546 -10.336 -0.334 1.00 96.31 98 ASP A C 1
ATOM 783 O O . ASP A 1 98 ? -8.666 -10.375 -1.193 1.00 96.31 9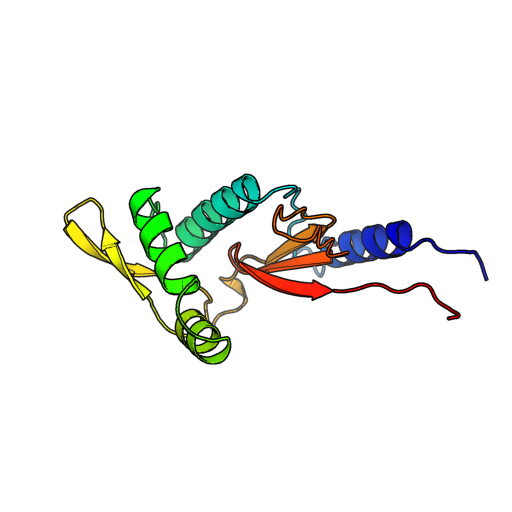8 ASP A O 1
ATOM 787 N N . SER A 1 99 ? -10.211 -11.423 0.054 1.00 94.25 99 SER A N 1
ATOM 788 C CA . SER A 1 99 ? -10.054 -12.725 -0.598 1.00 94.25 99 SER A CA 1
ATOM 789 C C . SER A 1 99 ? -10.630 -12.732 -2.012 1.00 94.25 99 SER A C 1
ATOM 791 O O . SER A 1 99 ? -10.192 -13.516 -2.848 1.00 94.25 99 SER A O 1
ATOM 793 N N . ASP A 1 100 ? -11.622 -11.877 -2.264 1.00 95.12 100 ASP A N 1
ATOM 794 C CA . ASP A 1 100 ? -12.138 -11.606 -3.596 1.00 95.12 100 ASP A CA 1
ATOM 795 C C . ASP A 1 100 ? -11.219 -10.599 -4.302 1.00 95.12 100 ASP A C 1
ATOM 797 O O . ASP A 1 100 ? -11.138 -9.426 -3.925 1.00 95.12 100 ASP A O 1
ATOM 801 N N . VAL A 1 101 ? -10.494 -11.074 -5.317 1.00 92.56 101 VAL A N 1
ATOM 802 C CA . VAL A 1 101 ? -9.497 -10.286 -6.056 1.00 92.56 101 VAL A CA 1
ATOM 803 C C . VAL A 1 101 ? -10.122 -9.031 -6.662 1.00 92.56 101 VAL A C 1
ATOM 805 O O . VAL A 1 101 ? -9.491 -7.977 -6.609 1.00 92.56 101 VAL A O 1
ATOM 808 N N . ASP A 1 102 ? -11.370 -9.107 -7.130 1.00 92.31 102 ASP A N 1
ATOM 809 C CA . ASP A 1 102 ? -12.060 -8.002 -7.808 1.00 92.31 102 ASP A CA 1
ATOM 810 C C . ASP A 1 102 ? -12.387 -6.827 -6.870 1.00 92.31 102 ASP A C 1
ATOM 812 O O . ASP A 1 102 ? -12.656 -5.715 -7.331 1.00 92.31 102 ASP A O 1
ATOM 816 N N . LYS A 1 103 ? -12.347 -7.040 -5.548 1.00 95.38 103 LYS A N 1
ATOM 817 C CA . LYS A 1 103 ? -12.535 -5.975 -4.548 1.00 95.38 103 LYS A CA 1
ATOM 818 C C . LYS A 1 103 ? -11.249 -5.237 -4.207 1.00 95.38 103 LYS A C 1
ATOM 820 O O . LYS A 1 103 ? -11.310 -4.164 -3.606 1.00 95.38 103 LYS A O 1
ATOM 825 N N . ASN A 1 104 ? -10.096 -5.805 -4.550 1.00 97.06 104 ASN A N 1
ATOM 826 C CA . ASN A 1 104 ? -8.816 -5.167 -4.304 1.00 97.06 104 ASN A CA 1
ATOM 827 C C . ASN A 1 104 ? -8.508 -4.167 -5.419 1.00 97.06 104 ASN A C 1
ATOM 829 O O . ASN A 1 104 ? -8.731 -4.425 -6.600 1.00 97.06 104 ASN A O 1
ATOM 833 N N . HIS A 1 105 ? -7.956 -3.021 -5.038 1.00 97.62 105 HIS A N 1
ATOM 834 C CA . HIS A 1 105 ? -7.499 -2.007 -5.975 1.00 97.62 105 HIS A CA 1
ATOM 835 C C . HIS A 1 105 ? -5.997 -2.160 -6.200 1.00 97.62 105 HIS A C 1
ATOM 837 O O . HIS A 1 105 ? -5.210 -2.032 -5.259 1.00 97.62 105 HIS A O 1
ATOM 843 N N . PHE A 1 106 ? -5.601 -2.441 -7.440 1.00 97.88 106 PHE A N 1
ATOM 844 C CA . PHE A 1 106 ? -4.201 -2.608 -7.814 1.00 97.88 106 PHE A CA 1
ATOM 845 C C . PHE A 1 106 ? -3.686 -1.345 -8.491 1.00 97.88 106 PHE A C 1
ATOM 847 O O . PHE A 1 106 ? -4.302 -0.812 -9.416 1.00 97.88 106 PHE A O 1
ATOM 854 N N . GLN A 1 107 ? -2.529 -0.874 -8.044 1.00 97.94 107 GLN A N 1
ATOM 855 C CA . GLN A 1 107 ? -1.874 0.296 -8.612 1.00 97.94 107 GLN A CA 1
ATOM 856 C C . GLN A 1 107 ? -0.416 -0.026 -8.917 1.00 97.94 107 GLN A C 1
ATOM 858 O O . GLN A 1 107 ? 0.194 -0.889 -8.285 1.00 97.94 107 GLN A O 1
ATOM 863 N N . VAL A 1 108 ? 0.150 0.680 -9.886 1.00 96.56 108 VAL A N 1
ATOM 864 C CA . VAL A 1 108 ? 1.558 0.578 -10.262 1.00 96.56 108 VAL A CA 1
ATOM 865 C C . VAL A 1 108 ? 2.190 1.965 -10.250 1.00 96.56 108 VAL A C 1
ATOM 867 O O . VAL A 1 108 ? 1.621 2.926 -10.767 1.00 96.56 108 VAL A O 1
ATOM 870 N N . THR A 1 109 ? 3.370 2.062 -9.646 1.00 93.38 109 THR A N 1
ATOM 871 C CA . THR A 1 109 ? 4.191 3.276 -9.606 1.00 93.38 109 THR A CA 1
ATOM 872 C C . THR A 1 109 ? 5.658 2.910 -9.808 1.00 93.38 109 THR A C 1
ATOM 874 O O . THR A 1 109 ? 6.065 1.775 -9.563 1.00 93.38 109 THR A O 1
ATOM 877 N N . GLN A 1 110 ? 6.459 3.873 -10.237 1.00 88.69 110 GLN A N 1
ATOM 878 C CA . GLN A 1 110 ? 7.912 3.756 -10.372 1.00 88.69 110 GLN A CA 1
ATOM 879 C C . GLN A 1 110 ? 8.582 4.894 -9.600 1.00 88.69 110 GLN A C 1
ATOM 881 O O . GLN A 1 110 ? 7.935 5.903 -9.319 1.00 88.69 110 GLN A O 1
ATOM 886 N N . GLN A 1 111 ? 9.864 4.742 -9.260 1.00 70.69 111 GLN A N 1
ATOM 887 C CA . GLN A 1 111 ? 10.690 5.816 -8.682 1.00 70.69 111 GLN A CA 1
ATOM 888 C C . GLN A 1 111 ? 10.200 6.392 -7.334 1.00 70.69 111 GLN A C 1
ATOM 890 O O . GLN A 1 111 ? 10.445 7.560 -7.023 1.00 70.69 111 GLN A O 1
ATOM 895 N N . VAL A 1 112 ? 9.557 5.578 -6.492 1.00 68.19 112 VAL A N 1
ATOM 896 C CA . VAL A 1 112 ? 9.180 6.007 -5.134 1.00 68.19 112 VAL A CA 1
ATOM 897 C C . VAL A 1 112 ? 10.454 6.260 -4.328 1.00 68.19 112 VAL A C 1
ATOM 899 O O . VAL A 1 112 ? 11.207 5.326 -4.044 1.00 68.19 112 VAL A O 1
ATOM 902 N N . THR A 1 113 ? 10.701 7.511 -3.937 1.00 67.06 113 THR A N 1
ATOM 903 C CA . THR A 1 113 ? 11.847 7.846 -3.089 1.00 67.06 113 THR A CA 1
ATOM 904 C C . THR A 1 113 ? 11.416 7.792 -1.629 1.00 67.06 113 THR A C 1
ATOM 906 O O . THR A 1 113 ? 10.647 8.625 -1.154 1.00 67.06 113 THR A O 1
ATOM 909 N N . VAL A 1 114 ? 11.918 6.800 -0.894 1.00 61.72 114 VAL A N 1
ATOM 910 C CA . VAL A 1 114 ? 11.766 6.745 0.565 1.00 61.72 114 VAL A CA 1
ATOM 911 C C . VAL A 1 114 ? 13.033 7.314 1.185 1.00 61.72 114 VAL A C 1
ATOM 913 O O . VAL A 1 114 ? 14.083 6.672 1.169 1.00 61.72 114 VAL A O 1
ATOM 916 N N . GLU A 1 115 ? 12.944 8.530 1.719 1.00 56.59 115 GLU A N 1
ATOM 917 C CA . GLU A 1 115 ? 14.048 9.129 2.466 1.00 56.59 115 GLU A CA 1
ATOM 918 C C . GLU A 1 115 ? 14.218 8.405 3.813 1.00 56.59 115 GLU A C 1
ATOM 920 O O . GLU A 1 115 ? 13.352 8.438 4.689 1.00 56.59 115 GLU A O 1
ATOM 925 N N . GLY A 1 116 ? 15.341 7.701 3.953 1.00 57.81 116 GLY A N 1
ATOM 926 C CA . GLY A 1 116 ? 15.807 7.043 5.173 1.00 57.81 116 GLY A CA 1
ATOM 927 C C . GLY A 1 116 ? 17.332 7.156 5.282 1.00 57.81 116 GLY A C 1
ATOM 928 O O . GLY A 1 116 ? 17.930 8.068 4.720 1.00 57.81 116 GLY A O 1
ATOM 929 N N . ARG A 1 117 ? 18.004 6.216 5.965 1.00 39.62 117 ARG A N 1
ATOM 930 C CA . ARG A 1 117 ? 19.484 6.214 6.077 1.00 39.62 117 ARG A CA 1
ATOM 931 C C . ARG A 1 117 ? 20.200 5.907 4.745 1.00 39.62 117 ARG A C 1
ATOM 933 O O . ARG A 1 117 ? 21.381 6.207 4.616 1.00 39.62 117 ARG A O 1
ATOM 940 N N . TYR A 1 118 ? 19.479 5.340 3.773 1.00 47.81 118 TYR A N 1
ATOM 941 C CA . TYR A 1 118 ? 19.920 5.052 2.406 1.00 47.81 118 TYR A CA 1
ATOM 942 C C . TYR A 1 118 ? 18.800 5.413 1.420 1.00 47.81 118 TYR A C 1
ATOM 944 O O . TYR A 1 118 ? 17.625 5.198 1.721 1.00 47.81 118 TYR A O 1
ATOM 952 N N . LYS A 1 119 ? 19.157 5.949 0.245 1.00 51.19 119 LYS A N 1
ATOM 953 C CA . LYS A 1 119 ? 18.215 6.225 -0.849 1.00 51.19 119 LYS A CA 1
ATOM 954 C C . LYS A 1 119 ? 17.936 4.921 -1.598 1.00 51.19 119 LYS A C 1
ATOM 956 O O . LYS A 1 119 ? 18.667 4.571 -2.519 1.00 51.19 119 LYS A O 1
ATOM 961 N N . ASN A 1 120 ? 16.901 4.197 -1.182 1.00 51.06 120 ASN A N 1
ATOM 962 C CA . ASN A 1 120 ? 16.424 3.029 -1.919 1.00 51.06 120 ASN A CA 1
ATOM 963 C C . ASN A 1 120 ? 15.531 3.512 -3.066 1.00 51.06 120 ASN A C 1
ATOM 965 O O . ASN A 1 120 ? 14.506 4.149 -2.819 1.00 51.06 120 ASN A O 1
ATOM 969 N N . ARG A 1 121 ? 15.937 3.231 -4.307 1.00 59.03 121 ARG A N 1
ATOM 970 C CA . ARG A 1 121 ? 15.122 3.433 -5.506 1.00 59.03 121 ARG A CA 1
ATOM 971 C C . ARG A 1 121 ? 14.618 2.061 -5.928 1.00 59.03 121 ARG A C 1
ATOM 973 O O . ARG A 1 121 ? 15.428 1.205 -6.249 1.00 59.03 121 ARG A O 1
ATOM 980 N N . TYR A 1 122 ? 13.309 1.859 -5.852 1.00 61.97 122 TYR A N 1
ATOM 981 C CA . TYR A 1 122 ? 12.673 0.691 -6.449 1.00 61.97 122 TYR A CA 1
ATOM 982 C C . TYR A 1 122 ? 12.284 1.051 -7.876 1.00 61.97 122 TYR A C 1
ATOM 984 O O . TYR A 1 122 ? 11.650 2.093 -8.085 1.00 61.97 122 TYR A O 1
ATOM 992 N N . ASP A 1 123 ? 12.655 0.199 -8.824 1.00 78.19 123 ASP A N 1
ATOM 993 C CA . ASP A 1 123 ? 12.423 0.447 -10.246 1.00 78.19 123 ASP A CA 1
ATOM 994 C C . ASP A 1 123 ? 10.913 0.485 -10.521 1.00 78.19 123 ASP A C 1
ATOM 996 O O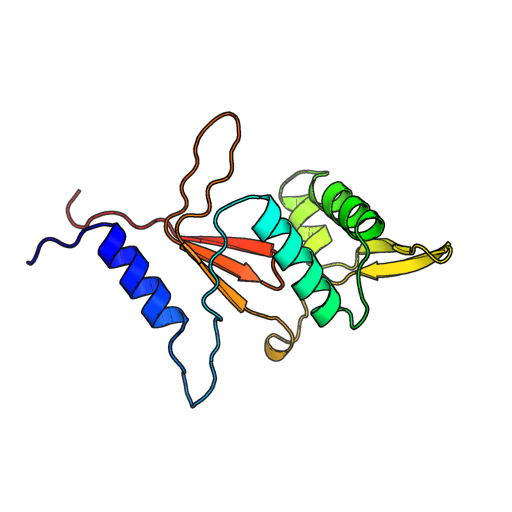 . ASP A 1 123 ? 10.384 1.503 -10.967 1.00 78.19 123 ASP A O 1
ATOM 1000 N N . VAL A 1 124 ? 10.174 -0.560 -10.119 1.00 90.88 124 VAL A N 1
ATOM 1001 C CA . VAL A 1 124 ? 8.701 -0.593 -10.178 1.00 90.88 124 VAL A CA 1
ATOM 1002 C C . VAL A 1 124 ? 8.113 -1.188 -8.894 1.00 90.88 124 VAL A C 1
ATOM 1004 O O . VAL A 1 124 ? 8.578 -2.202 -8.380 1.00 90.88 124 VAL A O 1
ATOM 1007 N N . THR A 1 125 ? 7.061 -0.566 -8.360 1.00 93.00 125 THR A N 1
ATOM 1008 C CA . THR A 1 125 ? 6.322 -1.028 -7.174 1.00 93.00 125 THR A CA 1
ATOM 1009 C C . THR A 1 125 ? 4.848 -1.234 -7.506 1.00 93.00 125 THR A C 1
ATOM 1011 O O . THR A 1 125 ? 4.198 -0.349 -8.066 1.00 93.00 125 THR A O 1
ATOM 1014 N N . ILE A 1 126 ? 4.305 -2.384 -7.105 1.00 95.56 126 ILE A N 1
ATOM 1015 C CA . ILE A 1 126 ? 2.865 -2.654 -7.142 1.00 95.56 126 ILE A CA 1
ATOM 1016 C C . ILE A 1 126 ? 2.278 -2.386 -5.761 1.00 95.56 126 ILE A C 1
ATOM 1018 O O . ILE A 1 126 ? 2.749 -2.915 -4.745 1.00 95.56 126 ILE A O 1
ATOM 1022 N N . LEU A 1 127 ? 1.218 -1.585 -5.750 1.00 97.38 127 LEU A N 1
ATOM 1023 C CA . LEU A 1 127 ? 0.413 -1.308 -4.575 1.00 97.38 127 LEU A CA 1
ATOM 1024 C C . LEU A 1 127 ? -0.875 -2.129 -4.628 1.00 97.38 127 LEU A C 1
ATOM 1026 O O . LEU A 1 127 ? -1.559 -2.144 -5.650 1.00 97.38 127 LEU A O 1
ATOM 1030 N N . VAL A 1 128 ? -1.232 -2.766 -3.516 1.00 98.00 128 VAL A N 1
ATOM 1031 C CA . VAL A 1 128 ? -2.532 -3.431 -3.336 1.00 98.00 128 VAL A CA 1
ATOM 1032 C C . VAL A 1 128 ? -3.262 -2.709 -2.219 1.00 98.00 128 VAL A C 1
ATOM 1034 O O . VAL A 1 128 ? -2.771 -2.665 -1.092 1.00 98.00 128 VAL A O 1
ATOM 1037 N N . ASN A 1 129 ? -4.394 -2.082 -2.533 1.00 98.12 129 ASN A N 1
ATOM 1038 C CA . ASN A 1 129 ? -5.127 -1.209 -1.609 1.00 98.12 129 ASN A CA 1
ATOM 1039 C C . ASN A 1 129 ? -4.210 -0.153 -0.957 1.00 98.12 129 ASN A C 1
ATOM 1041 O O . ASN A 1 129 ? -4.295 0.130 0.237 1.00 98.12 129 ASN A O 1
ATOM 1045 N N . GLY A 1 130 ? -3.279 0.391 -1.747 1.00 96.69 130 GLY A N 1
ATOM 1046 C CA . GLY A 1 130 ? -2.292 1.382 -1.317 1.00 96.69 130 GLY A CA 1
ATOM 1047 C C . GLY A 1 130 ? -1.094 0.846 -0.521 1.00 96.69 130 GLY A C 1
ATOM 1048 O O . GLY A 1 130 ? -0.212 1.630 -0.170 1.00 96.69 130 GLY A O 1
ATOM 1049 N N . LEU A 1 131 ? -1.005 -0.464 -0.266 1.00 96.31 131 LEU A N 1
ATOM 1050 C CA . LEU A 1 131 ? 0.148 -1.097 0.385 1.00 96.31 131 LEU A CA 1
ATOM 1051 C C . LEU A 1 131 ? 1.220 -1.503 -0.639 1.00 96.31 131 LEU A C 1
ATOM 1053 O O . LEU A 1 131 ? 0.887 -2.236 -1.568 1.00 96.31 131 LEU A O 1
ATOM 1057 N N . PRO A 1 132 ? 2.503 -1.129 -0.465 1.00 93.69 132 PRO A N 1
ATOM 1058 C CA . PRO A 1 132 ? 3.589 -1.575 -1.340 1.00 93.69 132 PRO A CA 1
ATOM 1059 C C . PRO A 1 132 ? 3.972 -3.027 -1.041 1.00 93.69 132 PRO A C 1
ATOM 1061 O O . PRO A 1 132 ? 4.756 -3.293 -0.132 1.00 93.69 132 PRO A O 1
ATOM 1064 N N . LEU A 1 133 ? 3.388 -3.969 -1.787 1.00 94.50 133 LEU A N 1
ATOM 1065 C CA . LEU A 1 133 ? 3.541 -5.407 -1.524 1.00 94.50 133 LEU A CA 1
ATOM 1066 C C . LEU A 1 133 ? 4.491 -6.117 -2.489 1.00 94.50 133 LEU A C 1
ATOM 1068 O O . LEU A 1 133 ? 5.046 -7.151 -2.123 1.00 94.50 133 LEU A O 1
ATOM 1072 N N . VAL A 1 134 ? 4.689 -5.586 -3.699 1.00 94.25 134 VAL A N 1
ATOM 1073 C CA . VAL A 1 134 ? 5.607 -6.177 -4.683 1.00 94.25 134 VAL A CA 1
ATOM 1074 C C . VAL A 1 134 ? 6.577 -5.115 -5.168 1.00 94.25 134 VAL A C 1
ATOM 1076 O O . VAL A 1 134 ? 6.164 -4.060 -5.649 1.00 94.25 134 VAL A O 1
ATOM 1079 N N . GLN A 1 135 ? 7.865 -5.420 -5.053 1.00 90.50 135 GLN A N 1
ATOM 1080 C CA . GLN A 1 135 ? 8.959 -4.627 -5.601 1.00 90.50 135 GLN A CA 1
ATOM 1081 C C . GLN A 1 135 ? 9.591 -5.418 -6.737 1.00 90.50 135 GLN A C 1
ATOM 1083 O O . GLN A 1 135 ? 9.954 -6.582 -6.562 1.00 90.50 135 GLN A O 1
ATOM 1088 N N . ILE A 1 136 ? 9.674 -4.790 -7.903 1.00 90.94 136 ILE A N 1
ATOM 1089 C CA . ILE A 1 136 ? 10.258 -5.365 -9.106 1.00 90.94 136 ILE A CA 1
ATOM 1090 C C . ILE A 1 136 ? 11.538 -4.591 -9.381 1.00 90.94 136 ILE A C 1
ATOM 1092 O O . ILE A 1 136 ? 11.498 -3.382 -9.595 1.00 90.94 136 ILE A O 1
ATOM 1096 N N . GLU A 1 137 ? 12.651 -5.315 -9.362 1.00 87.81 137 GLU A N 1
ATOM 1097 C CA . GLU A 1 137 ? 13.970 -4.812 -9.728 1.00 87.81 137 GLU A CA 1
ATOM 1098 C C . GLU A 1 137 ? 14.267 -5.223 -11.173 1.00 87.81 137 GLU A C 1
ATOM 1100 O O . GLU A 1 137 ? 14.149 -6.402 -11.531 1.00 87.81 137 GLU A O 1
ATOM 1105 N N . LEU A 1 138 ? 14.666 -4.269 -12.006 1.00 83.56 138 LEU A N 1
ATOM 1106 C CA . LEU A 1 138 ? 14.990 -4.474 -13.409 1.00 83.56 138 LEU A CA 1
ATOM 1107 C C . LEU A 1 138 ? 16.493 -4.285 -13.607 1.00 83.56 138 LEU A C 1
ATOM 1109 O O . LEU A 1 138 ? 17.072 -3.253 -13.294 1.00 83.56 138 LEU A O 1
ATOM 1113 N N . LYS A 1 139 ? 17.149 -5.305 -14.163 1.00 81.38 139 LYS A N 1
ATOM 1114 C CA . LYS A 1 139 ? 18.576 -5.251 -14.498 1.00 81.38 139 LYS A CA 1
ATOM 1115 C C . LYS A 1 139 ? 18.774 -5.201 -16.003 1.00 81.38 139 LYS A C 1
ATOM 1117 O O . LYS A 1 139 ? 18.035 -5.830 -16.765 1.00 81.38 139 LYS A O 1
ATOM 1122 N N . ARG A 1 140 ? 19.816 -4.487 -16.435 1.00 76.56 140 ARG A N 1
ATOM 1123 C CA . ARG A 1 140 ? 20.257 -4.492 -17.836 1.00 76.56 140 ARG A CA 1
ATOM 1124 C C . ARG A 1 140 ? 20.585 -5.906 -18.303 1.00 76.56 140 ARG A C 1
ATOM 1126 O O . ARG A 1 140 ? 21.162 -6.707 -17.572 1.00 76.56 140 ARG A O 1
ATOM 1133 N N . ARG A 1 141 ? 20.241 -6.196 -19.559 1.00 72.00 141 ARG A N 1
ATOM 1134 C CA . ARG A 1 141 ? 20.622 -7.446 -20.226 1.00 72.00 141 ARG A CA 1
ATOM 1135 C C . ARG A 1 141 ? 22.125 -7.437 -20.529 1.00 72.00 141 ARG A C 1
ATOM 1137 O O . ARG A 1 141 ? 22.607 -6.474 -21.115 1.00 72.00 141 ARG A O 1
ATOM 1144 N N . GLY A 1 142 ? 22.820 -8.531 -20.207 1.00 68.56 142 GLY A N 1
ATOM 1145 C CA . GLY A 1 142 ? 24.223 -8.750 -20.590 1.00 68.56 142 GLY A CA 1
ATOM 1146 C C . GLY A 1 142 ? 25.275 -8.345 -19.553 1.00 68.56 142 GLY A C 1
ATOM 1147 O O . GLY A 1 142 ? 26.368 -7.950 -19.948 1.00 68.56 142 GLY A O 1
ATOM 1148 N N . LEU A 1 143 ? 24.940 -8.428 -18.262 1.00 55.78 143 LEU A N 1
ATOM 1149 C CA . LEU A 1 143 ? 25.924 -8.490 -17.176 1.00 55.78 143 LEU A CA 1
ATOM 1150 C C . LEU A 1 143 ? 26.442 -9.919 -16.997 1.00 55.78 143 LEU A C 1
ATOM 1152 O O . LEU A 1 143 ? 25.611 -10.849 -17.123 1.00 55.78 143 LEU A O 1
#

Radius of gyration: 17.05 Å; chains: 1; bounding box: 42×24×50 Å

Foldseek 3Di:
DDFDDLLNVLVVVQVVQQDDDPNDGQAAEDEAAEPVSLLVLLQVLQCQLQVHRQDPVQSVVVVVCCVDDDPVSNVVPQCAWDWTQDPVRDIDTTHNDDPPSVSKHKYKYANHFYDDPDGDGFGIFIAISSHGDDTDHDDTPDD